Protein AF-A0A9X8EB54-F1 (afdb_monomer_lite)

Secondary structure (DSSP, 8-state):
---------EE--HHHHHHHHHHHHHHH---HHHHHHHHHHHHHHTTEE-TTS--------HHHHHHHHHGGGSS----------

Sequence (85 aa):
MASTTGAAKRHITQETFNECVRENMEEFDMIEEDAIADAVTQFESQGVDLSTIVKALDVVHPVLAALKVIEADESDDETCLHVQL

Structure (mmCIF, N/CA/C/O backbone):
data_AF-A0A9X8EB54-F1
#
_entry.id   AF-A0A9X8EB54-F1
#
loop_
_atom_site.group_PDB
_atom_site.id
_atom_site.type_symbol
_atom_site.label_atom_id
_atom_site.label_alt_id
_atom_site.label_comp_id
_atom_site.label_asym_id
_atom_site.label_entity_id
_atom_site.label_seq_id
_atom_site.pdbx_PDB_ins_code
_atom_site.Cartn_x
_atom_site.Cartn_y
_atom_site.Cartn_z
_atom_site.occupancy
_atom_site.B_iso_or_equiv
_atom_site.auth_seq_id
_atom_site.auth_comp_id
_atom_site.auth_asym_id
_atom_site.auth_atom_id
_atom_site.pdbx_PDB_model_num
ATOM 1 N N . MET A 1 1 ? -18.302 -10.857 34.824 1.00 42.81 1 MET A N 1
ATOM 2 C CA . MET A 1 1 ? -17.307 -11.096 33.759 1.00 42.81 1 MET A CA 1
ATOM 3 C C . MET A 1 1 ? -18.034 -11.085 32.417 1.00 42.81 1 MET A C 1
ATOM 5 O O . MET A 1 1 ? -18.372 -12.143 31.912 1.00 42.81 1 MET A O 1
ATOM 9 N N . ALA A 1 2 ? -18.372 -9.909 31.885 1.00 43.31 2 ALA A N 1
ATOM 10 C CA . ALA A 1 2 ? -18.911 -9.790 30.529 1.00 43.31 2 ALA A CA 1
ATOM 11 C C . ALA A 1 2 ? -17.758 -9.302 29.651 1.00 43.31 2 ALA A C 1
ATOM 13 O O . ALA A 1 2 ? -17.422 -8.122 29.665 1.00 43.31 2 ALA A O 1
ATOM 14 N N . SER A 1 3 ? -17.072 -10.252 29.022 1.00 50.41 3 SER A N 1
ATOM 15 C CA . SER A 1 3 ? -16.015 -9.985 28.051 1.00 50.41 3 SER A CA 1
ATOM 16 C C . SER A 1 3 ? -16.598 -10.062 26.643 1.00 50.41 3 SER A C 1
ATOM 18 O O . SER A 1 3 ? -17.600 -10.740 26.434 1.00 50.41 3 SER A O 1
ATOM 20 N N . THR A 1 4 ? -15.903 -9.398 25.721 1.00 44.81 4 THR A N 1
ATOM 21 C CA . THR A 1 4 ? -16.025 -9.439 24.256 1.00 44.81 4 THR A CA 1
ATOM 22 C C . THR A 1 4 ? -17.127 -8.592 23.616 1.00 44.81 4 THR A C 1
ATOM 24 O O . THR A 1 4 ? -18.029 -9.101 22.956 1.00 44.81 4 THR A O 1
ATOM 27 N N . THR A 1 5 ? -16.974 -7.267 23.698 1.00 52.66 5 THR A N 1
ATOM 28 C CA . THR A 1 5 ? -17.365 -6.391 22.581 1.00 52.66 5 THR A CA 1
ATOM 29 C C . THR A 1 5 ? -16.404 -6.680 21.425 1.00 52.66 5 THR A C 1
ATOM 31 O O . THR A 1 5 ? -15.194 -6.532 21.591 1.00 52.66 5 THR A O 1
ATOM 34 N N . GLY A 1 6 ? -16.915 -7.147 20.283 1.00 56.06 6 GLY A N 1
ATOM 35 C CA . GLY A 1 6 ? -16.105 -7.388 19.090 1.00 56.06 6 GLY A CA 1
ATOM 36 C C . GLY A 1 6 ? -15.420 -6.095 18.656 1.00 56.06 6 GLY A C 1
ATOM 37 O O . GLY A 1 6 ? -16.096 -5.125 18.322 1.00 56.06 6 GLY A O 1
ATOM 38 N N . ALA A 1 7 ? -14.089 -6.064 18.712 1.00 61.50 7 ALA A N 1
ATOM 39 C CA . ALA A 1 7 ? -13.313 -4.950 18.194 1.00 61.50 7 ALA A CA 1
ATOM 40 C C . ALA A 1 7 ? -13.637 -4.807 16.703 1.00 61.50 7 ALA A C 1
ATOM 42 O O . ALA A 1 7 ? -13.361 -5.715 15.917 1.00 61.50 7 ALA A O 1
ATOM 43 N N . ALA A 1 8 ? -14.275 -3.699 16.326 1.00 62.19 8 ALA A N 1
ATOM 44 C CA . ALA A 1 8 ? -14.474 -3.356 14.930 1.00 62.19 8 ALA A CA 1
ATOM 45 C C . ALA A 1 8 ? -13.087 -3.261 14.289 1.00 62.19 8 ALA A C 1
ATOM 47 O O . ALA A 1 8 ? -12.312 -2.358 14.611 1.00 62.19 8 ALA A O 1
ATOM 48 N N . LYS A 1 9 ? -12.740 -4.237 13.447 1.00 69.81 9 LYS A N 1
ATOM 49 C CA . LYS A 1 9 ? -11.479 -4.195 12.717 1.00 69.81 9 LYS A CA 1
ATOM 50 C C . LYS A 1 9 ? -11.482 -2.948 11.838 1.00 69.81 9 LYS A C 1
ATOM 52 O O . LYS A 1 9 ? -12.479 -2.663 11.166 1.00 69.81 9 LYS A O 1
ATOM 57 N N . ARG A 1 10 ? -10.396 -2.178 11.878 1.00 86.38 10 ARG A N 1
ATOM 58 C CA . ARG A 1 10 ? -10.258 -0.993 11.028 1.00 86.38 10 ARG A CA 1
ATOM 59 C C . ARG A 1 10 ? -10.031 -1.474 9.599 1.00 86.38 10 ARG A C 1
ATOM 61 O O . ARG A 1 10 ? -9.234 -2.374 9.399 1.00 86.38 10 ARG A O 1
ATOM 68 N N . HIS A 1 11 ? -10.751 -0.924 8.632 1.00 91.38 11 HIS A N 1
ATOM 69 C CA . HIS A 1 11 ? -10.571 -1.248 7.216 1.00 91.38 11 HIS A CA 1
ATOM 70 C C . HIS A 1 11 ? -10.038 -0.009 6.503 1.00 91.38 11 HIS A C 1
ATOM 72 O O . HIS A 1 11 ? -10.343 1.113 6.914 1.00 91.38 11 HIS A O 1
ATOM 78 N N . ILE A 1 12 ? -9.262 -0.220 5.448 1.00 93.69 12 ILE A N 1
ATOM 79 C CA . ILE A 1 12 ? -8.777 0.838 4.556 1.00 93.69 12 ILE A CA 1
ATOM 80 C C . ILE A 1 12 ? -9.331 0.621 3.149 1.00 93.69 12 ILE A C 1
ATOM 82 O O . ILE A 1 12 ? -9.879 -0.440 2.844 1.00 93.69 12 ILE A O 1
ATOM 86 N N . THR A 1 13 ? -9.223 1.637 2.298 1.00 94.69 13 THR A N 1
ATOM 87 C CA . THR A 1 13 ? -9.553 1.520 0.875 1.00 94.69 13 THR A CA 1
ATOM 88 C C . THR A 1 13 ? -8.334 1.044 0.088 1.00 94.69 13 THR A C 1
ATOM 90 O O . THR A 1 13 ? -7.193 1.180 0.536 1.00 94.69 13 THR A O 1
ATOM 93 N N . GLN A 1 14 ? -8.570 0.513 -1.115 1.00 94.62 14 GLN A N 1
ATOM 94 C CA . GLN A 1 14 ? -7.485 0.186 -2.043 1.00 94.62 14 GLN A CA 1
ATOM 95 C C . GLN A 1 14 ? -6.646 1.423 -2.391 1.00 94.62 14 GLN A C 1
ATOM 97 O O . GLN A 1 14 ? -5.439 1.308 -2.538 1.00 94.62 14 GLN A O 1
ATOM 102 N N . GLU A 1 15 ? -7.272 2.599 -2.495 1.00 95.12 15 GLU A N 1
ATOM 103 C CA . GLU A 1 15 ? -6.583 3.867 -2.760 1.00 95.12 15 GLU A CA 1
ATOM 104 C C . GLU A 1 15 ? -5.547 4.178 -1.677 1.00 95.12 15 GLU A C 1
ATOM 106 O O . GLU A 1 15 ? -4.384 4.373 -2.005 1.00 95.12 15 GLU A O 1
ATOM 111 N N . THR A 1 16 ? -5.933 4.100 -0.398 1.00 95.44 16 THR A N 1
ATOM 112 C CA . THR A 1 16 ? -5.012 4.318 0.729 1.00 95.44 16 THR A CA 1
ATOM 113 C C . THR A 1 16 ? -3.879 3.294 0.757 1.00 95.44 16 THR A C 1
ATOM 115 O O . THR A 1 16 ? -2.742 3.639 1.060 1.00 95.44 16 THR A O 1
ATOM 118 N N . PHE A 1 17 ? -4.171 2.028 0.443 1.00 96.00 17 PHE A N 1
ATOM 119 C CA . PHE A 1 17 ? -3.127 1.008 0.361 1.00 96.00 17 PHE A CA 1
ATOM 120 C C . PHE A 1 17 ? -2.145 1.298 -0.783 1.00 96.00 17 PHE A C 1
ATOM 122 O O . PHE A 1 17 ? -0.938 1.276 -0.574 1.00 96.00 17 PHE A O 1
ATOM 129 N N . ASN A 1 18 ? -2.657 1.615 -1.975 1.00 94.62 18 ASN A N 1
ATOM 130 C CA . ASN A 1 18 ? -1.843 1.896 -3.157 1.00 94.62 18 ASN A CA 1
ATOM 131 C C . ASN A 1 18 ? -0.997 3.162 -2.999 1.00 94.62 18 ASN A C 1
ATOM 133 O O . ASN A 1 18 ? 0.122 3.204 -3.497 1.00 94.62 18 ASN A O 1
ATOM 137 N N . GLU A 1 19 ? -1.530 4.191 -2.341 1.00 96.50 19 GLU A N 1
ATOM 138 C CA . GLU A 1 19 ? -0.797 5.418 -2.028 1.00 96.50 19 GLU A CA 1
ATOM 139 C C . GLU A 1 19 ? 0.369 5.123 -1.084 1.00 96.50 19 GLU A C 1
ATOM 141 O O . GLU A 1 19 ? 1.495 5.468 -1.411 1.00 96.50 19 GLU A O 1
ATOM 146 N N . CYS A 1 20 ? 0.136 4.364 -0.009 1.00 95.62 20 CYS A N 1
ATOM 147 C CA . CYS A 1 20 ? 1.198 3.947 0.908 1.00 95.62 20 CYS A CA 1
ATOM 148 C C . CYS A 1 20 ? 2.280 3.101 0.214 1.00 95.62 20 CYS A C 1
ATOM 150 O O . CYS A 1 20 ? 3.466 3.310 0.444 1.00 95.62 20 CYS A O 1
ATOM 152 N N . VAL A 1 21 ? 1.898 2.178 -0.679 1.00 95.19 21 VAL A N 1
ATOM 153 C CA . VAL A 1 21 ? 2.872 1.414 -1.481 1.00 95.19 21 VAL A CA 1
ATOM 154 C C . VAL A 1 21 ? 3.671 2.339 -2.403 1.00 95.19 21 VAL A C 1
ATOM 156 O O . VAL A 1 21 ? 4.887 2.200 -2.484 1.00 95.19 21 VAL A O 1
ATOM 159 N N . ARG A 1 22 ? 3.020 3.303 -3.067 1.00 95.00 22 ARG A N 1
ATOM 160 C CA . ARG A 1 22 ? 3.700 4.278 -3.933 1.00 95.00 22 ARG A CA 1
ATOM 161 C C . ARG A 1 22 ? 4.675 5.148 -3.143 1.00 95.00 22 ARG A C 1
ATOM 163 O O . ARG A 1 22 ? 5.811 5.296 -3.572 1.00 95.00 22 ARG A O 1
ATOM 170 N N . GLU A 1 23 ? 4.254 5.682 -2.001 1.00 96.81 23 GLU A N 1
ATOM 171 C CA . GLU A 1 23 ? 5.114 6.462 -1.104 1.00 96.81 23 GLU A CA 1
ATOM 172 C C . GLU A 1 23 ? 6.306 5.623 -0.637 1.00 96.81 23 GLU A C 1
ATOM 174 O O . GLU A 1 23 ? 7.439 6.084 -0.697 1.00 96.81 23 GLU A O 1
ATOM 179 N N . ASN A 1 24 ? 6.093 4.353 -0.283 1.00 95.62 24 ASN A N 1
ATOM 180 C CA . ASN A 1 24 ? 7.185 3.451 0.071 1.00 95.62 24 ASN A CA 1
ATOM 181 C C . ASN A 1 24 ? 8.197 3.270 -1.080 1.00 95.62 24 ASN A C 1
ATOM 183 O O . ASN A 1 24 ? 9.403 3.227 -0.842 1.00 95.62 24 ASN A O 1
ATOM 187 N N . MET A 1 25 ? 7.727 3.191 -2.329 1.00 94.88 25 MET A N 1
ATOM 188 C CA . MET A 1 25 ? 8.601 3.114 -3.505 1.00 94.88 25 MET A CA 1
ATOM 189 C C . MET A 1 25 ? 9.347 4.429 -3.767 1.00 94.88 25 MET A C 1
ATOM 191 O O . MET A 1 25 ? 10.542 4.399 -4.037 1.00 94.88 25 MET A O 1
ATOM 195 N N . GLU A 1 26 ? 8.663 5.574 -3.696 1.00 96.12 26 GLU A N 1
ATOM 196 C CA . GLU A 1 26 ? 9.223 6.889 -4.042 1.00 96.12 26 GLU A CA 1
ATOM 197 C C . GLU A 1 26 ? 10.111 7.478 -2.935 1.00 96.12 26 GLU A C 1
ATOM 199 O O . GLU A 1 26 ? 11.141 8.081 -3.226 1.00 96.12 26 GLU A O 1
ATOM 204 N N . GLU A 1 27 ? 9.734 7.315 -1.667 1.00 96.44 27 GLU A N 1
ATOM 205 C CA . GLU A 1 27 ? 10.448 7.901 -0.526 1.00 96.44 27 GLU A CA 1
ATOM 206 C C . GLU A 1 27 ? 11.614 7.034 -0.043 1.00 96.44 27 GLU A C 1
ATOM 208 O O . GLU A 1 27 ? 12.585 7.559 0.509 1.00 96.44 27 GLU A O 1
ATOM 213 N N . PHE A 1 28 ? 11.531 5.715 -0.242 1.00 94.06 28 PHE A N 1
ATOM 214 C CA . PHE A 1 28 ? 12.533 4.762 0.242 1.00 94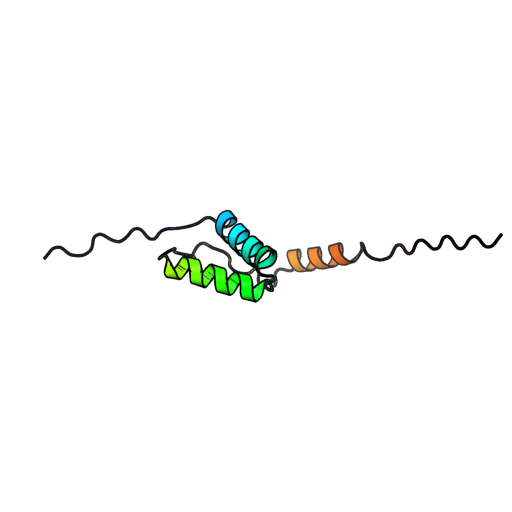.06 28 PHE A CA 1
ATOM 215 C C . PHE A 1 28 ? 13.226 3.973 -0.878 1.00 94.06 28 PHE A C 1
ATOM 217 O O . PHE A 1 28 ? 13.989 3.056 -0.567 1.00 94.06 28 PHE A O 1
ATOM 224 N N . ASP A 1 29 ? 12.986 4.318 -2.151 1.00 93.62 29 ASP A N 1
ATOM 225 C CA . ASP A 1 29 ? 13.543 3.635 -3.335 1.00 93.62 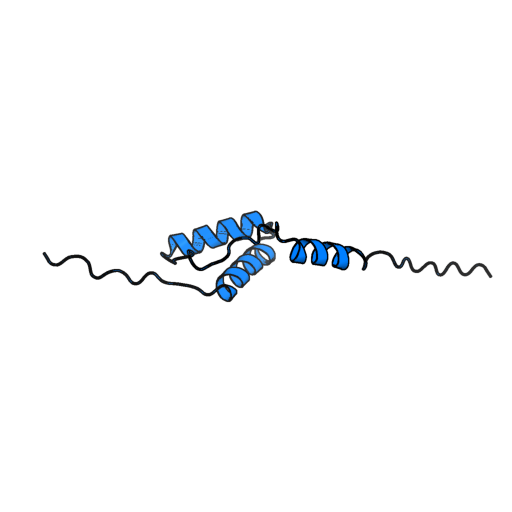29 ASP A CA 1
ATOM 226 C C . ASP A 1 29 ? 13.319 2.105 -3.297 1.00 93.62 29 ASP A C 1
ATOM 228 O O . ASP A 1 29 ? 14.157 1.308 -3.731 1.00 93.62 29 ASP A O 1
ATOM 232 N N . MET A 1 30 ? 12.190 1.670 -2.727 1.00 93.06 30 MET A N 1
ATOM 233 C CA . MET A 1 30 ? 11.858 0.252 -2.603 1.00 93.06 30 MET A CA 1
ATOM 234 C C . MET A 1 30 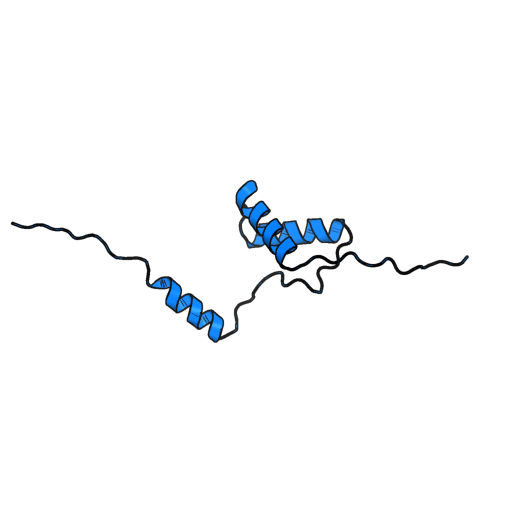? 11.324 -0.305 -3.921 1.00 93.06 30 MET A C 1
ATOM 236 O O . MET A 1 30 ? 10.570 0.350 -4.643 1.00 93.06 30 MET A O 1
ATOM 240 N N . ILE A 1 31 ? 11.661 -1.562 -4.211 1.00 92.69 31 ILE A N 1
ATOM 241 C CA . ILE A 1 31 ? 10.996 -2.295 -5.289 1.00 92.69 31 ILE A CA 1
ATOM 242 C C . ILE A 1 31 ? 9.535 -2.558 -4.908 1.00 92.69 31 ILE A C 1
ATOM 244 O O . ILE A 1 31 ? 9.208 -2.679 -3.729 1.00 92.69 31 ILE A O 1
ATOM 248 N N . GLU A 1 32 ? 8.662 -2.682 -5.907 1.00 89.75 32 GLU A N 1
ATOM 249 C CA . GLU A 1 32 ? 7.216 -2.867 -5.715 1.00 89.75 32 GLU A CA 1
ATOM 250 C C . GLU A 1 32 ? 6.890 -4.006 -4.731 1.00 89.75 32 GLU A C 1
ATOM 252 O O . GLU A 1 32 ? 6.087 -3.830 -3.818 1.00 89.75 32 GLU A O 1
ATOM 257 N N . GLU A 1 33 ? 7.561 -5.153 -4.864 1.00 92.06 33 GLU A N 1
ATOM 258 C CA . GLU A 1 33 ? 7.352 -6.325 -4.004 1.00 92.06 33 GLU A CA 1
ATOM 259 C C . GLU A 1 33 ? 7.664 -6.034 -2.524 1.00 92.06 33 GLU A C 1
ATOM 261 O O . GLU A 1 33 ? 6.878 -6.385 -1.637 1.00 92.06 33 GLU A O 1
ATOM 266 N N . ASP A 1 34 ? 8.779 -5.347 -2.265 1.00 93.62 34 ASP A N 1
ATOM 267 C CA . ASP A 1 34 ? 9.219 -4.969 -0.920 1.00 93.62 34 ASP A CA 1
ATOM 268 C C . ASP A 1 34 ? 8.315 -3.875 -0.336 1.00 93.62 34 ASP A C 1
ATOM 270 O O . ASP A 1 34 ? 7.906 -3.960 0.824 1.00 93.62 34 ASP A O 1
ATOM 274 N N . ALA A 1 35 ? 7.925 -2.891 -1.150 1.00 95.94 35 ALA A N 1
ATOM 275 C CA . ALA A 1 35 ? 7.015 -1.821 -0.753 1.00 95.94 35 ALA A CA 1
ATOM 276 C C . ALA A 1 35 ? 5.629 -2.359 -0.354 1.00 95.94 35 ALA A C 1
ATOM 278 O O . ALA A 1 35 ? 5.058 -1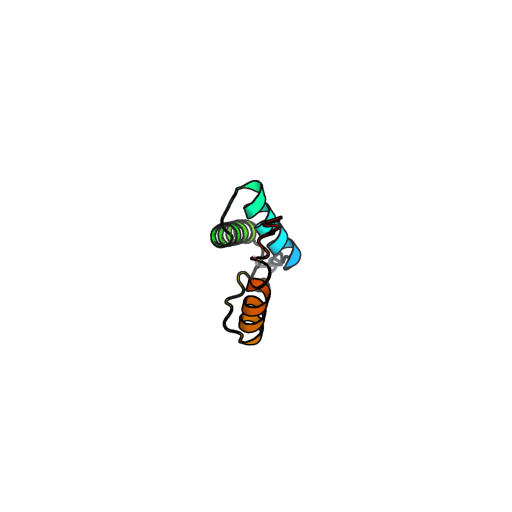.922 0.650 1.00 95.94 35 ALA A O 1
ATOM 279 N N . ILE A 1 36 ? 5.105 -3.344 -1.097 1.00 94.94 36 ILE A N 1
ATOM 280 C CA . ILE A 1 36 ? 3.862 -4.057 -0.768 1.00 94.94 36 ILE A CA 1
ATOM 281 C C . ILE A 1 36 ? 4.011 -4.812 0.555 1.00 94.94 36 ILE A C 1
ATOM 283 O O . ILE A 1 36 ? 3.129 -4.724 1.414 1.00 94.94 36 ILE A O 1
ATOM 287 N N . ALA A 1 37 ? 5.102 -5.562 0.732 1.00 95.12 37 ALA A N 1
ATOM 288 C CA . ALA A 1 37 ? 5.341 -6.334 1.949 1.00 95.12 37 ALA A CA 1
ATOM 289 C C . ALA A 1 37 ? 5.440 -5.434 3.193 1.00 95.12 37 ALA A C 1
ATOM 291 O O . ALA A 1 37 ? 4.869 -5.756 4.246 1.00 95.12 37 ALA A O 1
ATOM 292 N N . ASP A 1 38 ? 6.105 -4.286 3.065 1.00 95.88 38 ASP A N 1
ATOM 293 C CA . ASP A 1 38 ? 6.218 -3.302 4.138 1.00 95.88 38 ASP A CA 1
ATOM 294 C C . ASP A 1 38 ? 4.858 -2.669 4.472 1.00 95.88 38 ASP A C 1
ATOM 296 O O . ASP A 1 38 ? 4.429 -2.706 5.629 1.00 95.88 38 ASP A O 1
ATOM 300 N N . ALA A 1 39 ? 4.104 -2.212 3.464 1.00 95.12 39 ALA A N 1
ATOM 301 C CA . ALA A 1 39 ? 2.769 -1.640 3.656 1.00 95.12 39 ALA A CA 1
ATOM 302 C C . ALA A 1 39 ? 1.814 -2.629 4.349 1.00 95.12 39 ALA A C 1
ATOM 304 O O . ALA A 1 39 ? 1.097 -2.272 5.289 1.00 95.12 39 ALA A O 1
ATOM 305 N N . VAL A 1 40 ? 1.832 -3.906 3.945 1.00 95.06 40 VAL A N 1
ATOM 306 C CA . VAL A 1 40 ? 1.063 -4.973 4.606 1.00 95.06 40 VAL A CA 1
ATOM 307 C C . VAL A 1 40 ? 1.431 -5.071 6.086 1.00 95.06 40 VAL A C 1
ATOM 309 O O . VAL A 1 40 ? 0.542 -5.075 6.941 1.00 95.06 40 VAL A O 1
ATOM 312 N N . THR A 1 41 ? 2.727 -5.089 6.395 1.00 95.44 41 THR A N 1
ATOM 313 C CA . THR A 1 41 ? 3.229 -5.187 7.771 1.00 95.44 41 THR A CA 1
ATOM 314 C C . THR A 1 41 ? 2.809 -3.980 8.612 1.00 95.44 41 THR A C 1
ATOM 316 O O . THR A 1 41 ? 2.353 -4.148 9.751 1.00 95.44 41 THR A O 1
ATOM 319 N N . GLN A 1 42 ? 2.900 -2.766 8.062 1.00 94.81 42 GLN A N 1
ATOM 320 C CA . GLN A 1 42 ? 2.494 -1.538 8.748 1.00 94.81 42 GLN A CA 1
ATOM 321 C C . GLN A 1 42 ? 1.001 -1.531 9.094 1.00 94.81 42 GLN A C 1
ATOM 323 O O . GLN A 1 42 ? 0.626 -1.185 10.220 1.00 94.81 42 GLN A O 1
ATOM 328 N N . PHE A 1 43 ? 0.135 -1.914 8.157 1.00 94.62 43 PHE A N 1
ATOM 329 C CA . PHE A 1 43 ? -1.311 -1.916 8.377 1.00 94.62 43 PHE A CA 1
ATOM 330 C C . PHE A 1 43 ? -1.753 -3.044 9.321 1.00 94.62 43 PHE A C 1
ATOM 332 O O . PHE A 1 43 ? -2.541 -2.801 10.243 1.00 94.62 43 PHE A O 1
ATOM 339 N N . GLU A 1 44 ? -1.206 -4.252 9.176 1.00 93.06 44 GLU A N 1
ATOM 340 C CA . GLU A 1 44 ? -1.515 -5.377 10.070 1.00 93.06 44 GLU A CA 1
ATOM 341 C C . GLU A 1 44 ? -1.072 -5.088 11.515 1.00 93.06 44 GLU A C 1
ATOM 343 O O . GLU A 1 44 ? -1.828 -5.350 12.456 1.00 93.06 44 GLU A O 1
ATOM 348 N N . SER A 1 45 ? 0.082 -4.434 11.703 1.00 92.88 45 SER A N 1
ATOM 349 C CA . SER A 1 45 ? 0.574 -4.000 13.023 1.00 92.88 45 SER A CA 1
ATOM 350 C C . SER A 1 45 ? -0.341 -2.973 13.701 1.00 92.88 45 SER A C 1
ATOM 352 O O . SER A 1 45 ? -0.411 -2.899 14.928 1.00 92.88 45 SER A O 1
ATOM 354 N N . GLN A 1 46 ? -1.088 -2.197 12.913 1.00 90.56 46 GLN A N 1
ATOM 355 C CA . GLN A 1 46 ? -2.084 -1.241 13.399 1.00 90.56 46 GLN A CA 1
ATOM 356 C C . GLN A 1 46 ? -3.465 -1.877 13.643 1.00 90.56 46 GLN A C 1
ATOM 358 O O . GLN A 1 46 ? -4.396 -1.188 14.084 1.00 90.56 46 GLN A O 1
ATOM 363 N N . GLY A 1 47 ? -3.626 -3.175 13.371 1.00 90.44 47 GLY A N 1
ATOM 364 C CA . GLY A 1 47 ? -4.902 -3.881 13.469 1.00 90.44 47 GLY A CA 1
ATOM 365 C C . GLY A 1 47 ? -5.872 -3.535 12.337 1.00 90.44 47 GLY A C 1
ATOM 366 O O . GLY A 1 47 ? -7.091 -3.562 12.548 1.00 90.44 47 GLY A O 1
ATOM 367 N N . VAL A 1 48 ? -5.345 -3.160 11.168 1.00 92.50 48 VAL A N 1
ATOM 368 C CA . VAL A 1 48 ? -6.137 -2.973 9.950 1.00 92.50 48 VAL A CA 1
ATOM 369 C C . VAL A 1 48 ? -6.384 -4.327 9.287 1.00 92.50 48 VAL A C 1
ATOM 371 O O . VAL A 1 48 ? -5.475 -5.142 9.148 1.00 92.50 48 VAL A O 1
ATOM 374 N N . ASP A 1 49 ? -7.627 -4.574 8.884 1.00 91.81 49 ASP A N 1
ATOM 375 C CA . ASP A 1 49 ? -8.009 -5.744 8.103 1.00 91.81 49 ASP A CA 1
ATOM 376 C C . ASP A 1 49 ? -7.781 -5.475 6.612 1.00 91.81 49 ASP A C 1
ATOM 378 O O . ASP A 1 49 ? -8.417 -4.602 6.018 1.00 91.81 49 ASP A O 1
ATOM 382 N N . LEU A 1 50 ? -6.861 -6.236 6.019 1.00 91.88 50 LEU A N 1
ATOM 383 C CA . LEU A 1 50 ? -6.492 -6.157 4.604 1.00 91.88 50 LEU A CA 1
ATOM 384 C C . LEU A 1 50 ? -7.173 -7.238 3.752 1.00 91.88 50 LEU A C 1
ATOM 386 O O . LEU A 1 50 ? -6.821 -7.409 2.590 1.00 91.88 50 LEU A O 1
ATOM 390 N N . SER A 1 51 ? -8.132 -7.994 4.297 1.00 90.25 51 SER A N 1
ATOM 391 C CA . SER A 1 51 ? -8.819 -9.061 3.548 1.00 90.25 51 SER A CA 1
ATOM 392 C C . SER A 1 51 ? -9.631 -8.555 2.348 1.00 90.25 51 SER A C 1
ATOM 394 O O . SER A 1 51 ? -9.913 -9.325 1.433 1.00 90.25 51 SER A O 1
ATOM 396 N N . THR A 1 52 ? -9.975 -7.265 2.323 1.00 90.00 52 THR A N 1
ATOM 397 C CA . THR A 1 52 ? -10.643 -6.593 1.197 1.00 90.00 52 THR A CA 1
ATOM 398 C C . THR A 1 52 ? -9.675 -5.890 0.241 1.00 90.00 52 THR A C 1
ATOM 400 O O . THR A 1 52 ? -10.128 -5.258 -0.709 1.00 90.00 52 THR A O 1
ATOM 403 N N . ILE A 1 53 ? -8.366 -5.951 0.504 1.00 93.94 53 ILE A N 1
ATOM 404 C CA . ILE A 1 53 ? -7.328 -5.255 -0.259 1.00 93.94 53 ILE A CA 1
ATOM 405 C C . ILE A 1 53 ? -6.642 -6.234 -1.208 1.00 93.94 53 ILE A C 1
ATOM 407 O O . ILE A 1 53 ? -6.166 -7.296 -0.804 1.00 93.94 53 ILE A O 1
ATOM 411 N N . VAL A 1 54 ? -6.566 -5.855 -2.480 1.00 90.44 54 VAL A N 1
ATOM 412 C CA . VAL A 1 54 ? -5.787 -6.560 -3.495 1.00 90.44 54 VAL A CA 1
ATOM 413 C C . VAL A 1 54 ? -4.332 -6.126 -3.340 1.00 90.44 54 VAL A C 1
ATOM 415 O O . VAL A 1 54 ? -3.997 -4.967 -3.573 1.00 90.44 54 VAL A O 1
ATOM 418 N N . LYS A 1 55 ? -3.482 -7.055 -2.896 1.00 87.69 55 LYS A N 1
ATOM 419 C CA . LYS A 1 55 ? -2.067 -6.793 -2.575 1.00 87.69 55 LYS A CA 1
ATOM 420 C C . LYS A 1 55 ? -1.147 -6.918 -3.792 1.00 87.69 55 LYS A C 1
ATOM 422 O O . LYS A 1 55 ? -0.119 -6.268 -3.833 1.00 87.69 55 LYS A O 1
ATOM 427 N N . ALA A 1 56 ? -1.525 -7.735 -4.771 1.00 76.56 56 ALA A N 1
ATOM 428 C CA . ALA A 1 56 ? -0.830 -7.883 -6.041 1.00 76.56 56 ALA A CA 1
ATOM 429 C C . ALA A 1 56 ? -1.836 -8.317 -7.111 1.00 76.56 56 ALA A C 1
ATOM 431 O O . ALA A 1 56 ? -2.748 -9.106 -6.837 1.00 76.56 56 ALA A O 1
ATOM 432 N N . LEU A 1 57 ? -1.668 -7.817 -8.332 1.00 64.94 57 LEU A N 1
ATOM 433 C CA . LEU A 1 57 ? -2.342 -8.369 -9.499 1.00 64.94 57 LEU A CA 1
ATOM 434 C C . LEU A 1 57 ? -1.455 -9.489 -10.038 1.00 64.94 57 LEU A C 1
ATOM 436 O O . LEU A 1 57 ? -0.569 -9.247 -10.846 1.00 64.94 57 LEU A O 1
ATOM 440 N N . ASP A 1 58 ? -1.671 -10.717 -9.571 1.00 58.69 58 ASP A N 1
ATOM 441 C CA . ASP A 1 58 ? -1.033 -11.892 -10.165 1.00 58.69 58 ASP A CA 1
ATOM 442 C C . ASP A 1 58 ? -1.672 -12.117 -11.546 1.00 58.69 58 ASP A C 1
ATOM 444 O O . ASP A 1 58 ? -2.804 -12.598 -11.688 1.00 58.69 58 ASP A O 1
ATOM 448 N N . VAL A 1 59 ? -1.021 -11.582 -12.580 1.00 53.97 59 VAL A N 1
ATOM 449 C CA . VAL A 1 59 ? -1.620 -11.421 -13.905 1.00 53.97 59 VAL A CA 1
ATOM 450 C C . VAL A 1 59 ? -1.613 -12.751 -14.657 1.00 53.97 59 VAL A C 1
ATOM 452 O O . VAL A 1 59 ? -0.718 -13.029 -15.447 1.00 53.97 59 VAL A O 1
ATOM 455 N N . 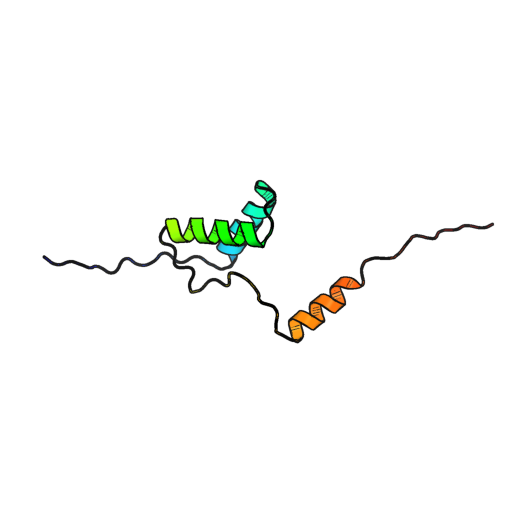VAL A 1 60 ? -2.661 -13.556 -14.479 1.00 57.16 60 VAL A N 1
ATOM 456 C CA . VAL A 1 60 ? -2.936 -14.716 -15.356 1.00 57.16 60 VAL A CA 1
ATOM 457 C C . VAL A 1 60 ? -4.094 -14.446 -16.325 1.00 57.16 60 VAL A C 1
ATOM 459 O O . VAL A 1 60 ? -4.448 -15.295 -17.142 1.00 57.16 60 VAL A O 1
ATOM 462 N N . HIS A 1 61 ? -4.720 -13.264 -16.260 1.00 65.44 61 HIS A N 1
ATOM 463 C CA . HIS A 1 61 ? -5.881 -12.980 -17.096 1.00 65.44 61 HIS A CA 1
ATOM 464 C C . HIS A 1 61 ? -5.455 -12.566 -18.519 1.00 65.44 61 HIS A C 1
ATOM 466 O O . HIS A 1 61 ? -4.730 -11.578 -18.673 1.00 65.44 61 HIS A O 1
ATOM 472 N N . PRO A 1 62 ? -5.946 -13.242 -19.577 1.00 75.88 62 PRO A N 1
ATOM 473 C CA . PRO A 1 62 ? -5.510 -13.013 -20.958 1.00 75.88 62 PRO A CA 1
ATOM 474 C C . PRO A 1 62 ? -5.730 -11.573 -21.447 1.00 75.88 62 PRO A C 1
ATOM 476 O O . PRO A 1 62 ? -4.985 -11.096 -22.296 1.00 75.88 62 PRO A O 1
ATOM 479 N N . VAL A 1 63 ? -6.708 -10.853 -20.884 1.00 78.00 63 VAL A N 1
ATOM 480 C CA . VAL A 1 63 ? -6.949 -9.434 -21.215 1.00 78.00 63 VAL A CA 1
ATOM 481 C C . VAL A 1 63 ? -5.849 -8.516 -20.671 1.00 78.00 63 VAL A C 1
ATOM 483 O O . VAL A 1 63 ? -5.439 -7.598 -21.370 1.00 78.00 63 VAL A O 1
ATOM 486 N N . LEU A 1 64 ? -5.331 -8.767 -19.463 1.00 71.12 64 LEU A N 1
ATOM 487 C CA . LEU A 1 64 ? -4.222 -7.971 -18.923 1.00 71.12 64 LEU A CA 1
ATOM 488 C C . LEU A 1 64 ? -2.898 -8.325 -19.621 1.00 71.12 64 LEU A C 1
ATOM 490 O O . LEU A 1 64 ? -2.086 -7.441 -19.873 1.00 71.12 64 LEU A O 1
ATOM 494 N N . ALA A 1 65 ? -2.704 -9.596 -19.993 1.00 69.69 65 ALA A N 1
ATOM 495 C CA . ALA A 1 65 ? -1.555 -10.012 -20.798 1.00 69.69 65 ALA A CA 1
ATOM 496 C C . ALA A 1 65 ? -1.533 -9.307 -22.166 1.00 69.69 65 ALA A C 1
ATOM 498 O O . ALA A 1 65 ? -0.483 -8.846 -22.602 1.00 69.69 65 ALA A O 1
ATOM 499 N N . ALA A 1 66 ? -2.694 -9.169 -22.815 1.00 76.00 66 ALA A N 1
ATOM 500 C CA . ALA A 1 66 ? -2.813 -8.435 -24.071 1.00 76.00 66 ALA A CA 1
ATOM 501 C C . ALA A 1 66 ? -2.528 -6.928 -23.917 1.00 76.00 66 ALA A C 1
ATOM 503 O O . ALA A 1 66 ? -1.943 -6.344 -24.821 1.00 76.00 66 ALA A O 1
ATOM 504 N N . LEU A 1 67 ? -2.885 -6.304 -22.785 1.00 74.25 67 LEU A N 1
ATOM 505 C CA . LEU A 1 67 ? -2.582 -4.888 -22.524 1.00 74.25 67 LEU A CA 1
ATOM 506 C C . LEU A 1 67 ? -1.066 -4.634 -22.441 1.00 74.25 67 LEU A C 1
ATOM 508 O O . LEU A 1 67 ? -0.567 -3.714 -23.079 1.00 74.25 67 LEU A O 1
ATOM 512 N N . LYS A 1 68 ? -0.326 -5.510 -21.750 1.00 67.56 68 LYS A N 1
ATOM 513 C CA . LYS A 1 68 ? 1.138 -5.406 -21.606 1.00 67.56 68 LYS A CA 1
ATOM 514 C C . LYS A 1 68 ? 1.893 -5.548 -22.935 1.00 67.56 68 LYS A C 1
ATOM 516 O O . LYS A 1 68 ? 2.981 -5.007 -23.084 1.00 67.56 68 LYS A O 1
ATOM 521 N N . VAL A 1 69 ? 1.315 -6.266 -23.905 1.00 73.38 69 VAL A N 1
ATOM 522 C CA . VAL A 1 69 ? 1.854 -6.381 -25.274 1.00 73.38 69 VAL A CA 1
ATOM 523 C C . VAL A 1 69 ? 1.720 -5.065 -26.045 1.00 73.38 69 VAL A C 1
ATOM 525 O O . VAL A 1 69 ? 2.543 -4.793 -26.909 1.00 73.38 69 VAL A O 1
ATOM 528 N N . ILE A 1 70 ? 0.714 -4.246 -25.735 1.00 71.19 70 ILE A N 1
ATOM 529 C CA . ILE A 1 70 ? 0.464 -2.979 -26.435 1.00 71.19 70 ILE A CA 1
ATOM 530 C C . ILE A 1 70 ? 1.364 -1.857 -25.890 1.00 71.19 70 ILE A C 1
ATOM 532 O O . ILE A 1 70 ? 1.800 -1.009 -26.657 1.00 71.19 70 ILE A O 1
ATOM 536 N N . GLU A 1 71 ? 1.697 -1.862 -24.595 1.00 62.56 71 GLU A N 1
ATOM 537 C CA . GLU A 1 71 ? 2.569 -0.842 -23.976 1.00 62.56 71 GLU A CA 1
ATOM 538 C C . GLU A 1 71 ? 4.053 -0.957 -24.380 1.00 62.56 71 GLU A C 1
ATOM 540 O O . GLU A 1 71 ? 4.828 -0.035 -24.142 1.00 62.56 71 GLU A O 1
ATOM 545 N N . ALA A 1 72 ? 4.462 -2.063 -25.007 1.00 59.00 72 ALA A N 1
ATOM 546 C CA . ALA A 1 72 ? 5.848 -2.300 -25.409 1.00 59.00 72 ALA A CA 1
ATOM 547 C C . ALA A 1 72 ? 6.237 -1.687 -26.776 1.00 59.00 72 ALA A C 1
ATOM 549 O O . ALA A 1 72 ? 7.380 -1.860 -27.189 1.00 59.00 72 ALA A O 1
ATOM 550 N N . ASP A 1 73 ? 5.326 -0.987 -27.468 1.00 50.44 73 ASP A N 1
ATOM 551 C CA . ASP A 1 73 ? 5.558 -0.444 -28.824 1.00 50.44 73 ASP A CA 1
ATOM 552 C C . ASP A 1 73 ? 5.983 1.050 -28.846 1.00 50.44 73 ASP A C 1
ATOM 554 O O . ASP A 1 73 ? 6.347 1.568 -29.894 1.00 50.44 73 ASP A O 1
ATOM 558 N N . GLU A 1 74 ? 6.014 1.762 -27.708 1.00 54.81 74 GLU A N 1
ATOM 559 C CA . GLU A 1 74 ? 6.391 3.199 -27.627 1.00 54.81 74 GLU A CA 1
ATOM 560 C C . GLU A 1 74 ? 7.886 3.408 -27.275 1.00 54.81 74 GLU A C 1
ATOM 562 O O . GLU A 1 74 ? 8.258 4.258 -26.465 1.00 54.81 74 GLU A O 1
ATOM 567 N N . SER A 1 75 ? 8.769 2.597 -27.853 1.00 53.31 75 SER A N 1
ATOM 568 C CA . SER A 1 75 ? 10.223 2.687 -27.677 1.00 53.31 75 SER A CA 1
ATOM 569 C C . SER A 1 75 ? 10.896 2.243 -28.968 1.00 53.31 75 SER A C 1
ATOM 571 O O . SER A 1 75 ? 11.224 1.071 -29.076 1.00 53.31 75 SER A O 1
ATOM 573 N N . ASP A 1 76 ? 11.037 3.145 -29.943 1.00 51.78 76 ASP A N 1
ATOM 574 C CA . ASP A 1 76 ? 12.167 3.238 -30.893 1.00 51.78 76 ASP A CA 1
ATOM 575 C C . ASP A 1 76 ? 11.788 4.119 -32.105 1.00 51.78 76 ASP A C 1
ATOM 577 O O . ASP A 1 76 ? 11.699 3.647 -33.235 1.00 51.78 76 ASP A O 1
ATOM 581 N N . ASP A 1 77 ? 11.618 5.430 -31.908 1.00 48.78 77 ASP A N 1
ATOM 582 C CA . ASP A 1 77 ? 11.849 6.392 -32.999 1.00 48.78 77 ASP A CA 1
ATOM 583 C C . ASP A 1 77 ? 13.172 7.115 -32.721 1.00 48.78 77 ASP A C 1
ATOM 585 O O . ASP A 1 77 ? 13.244 8.251 -32.246 1.00 48.78 77 ASP A O 1
ATOM 589 N N . GLU A 1 78 ? 14.254 6.384 -33.000 1.00 52.59 78 GLU A N 1
ATOM 590 C CA . GLU A 1 78 ? 15.543 6.943 -33.399 1.00 52.59 78 GLU A CA 1
ATOM 591 C C . GLU A 1 78 ? 15.279 8.084 -34.390 1.00 52.59 78 GLU A C 1
ATOM 593 O O . GLU A 1 78 ? 14.852 7.865 -35.527 1.00 52.59 78 GLU A O 1
ATOM 598 N N . THR A 1 79 ? 15.556 9.324 -33.991 1.00 55.59 79 THR A N 1
ATOM 599 C CA . THR A 1 79 ? 15.629 10.443 -34.928 1.00 55.59 79 THR A CA 1
ATOM 600 C C . THR A 1 79 ? 16.850 10.256 -35.829 1.00 55.59 79 THR A C 1
ATOM 602 O O . THR A 1 79 ? 17.866 10.933 -35.674 1.00 55.59 79 THR A O 1
ATOM 605 N N . CYS A 1 80 ? 16.757 9.354 -36.806 1.00 55.38 80 CYS A N 1
ATOM 606 C CA . CYS A 1 80 ? 17.688 9.252 -37.917 1.00 55.38 80 CYS A CA 1
ATOM 607 C C . CYS A 1 80 ? 17.398 10.391 -38.906 1.00 55.38 80 CYS A C 1
ATOM 609 O O . CYS A 1 80 ? 16.915 10.200 -40.019 1.00 55.38 80 CYS A O 1
ATOM 611 N N . LEU A 1 81 ? 17.715 11.621 -38.501 1.00 54.69 81 LEU A N 1
ATOM 612 C CA . LEU A 1 81 ? 17.988 12.709 -39.437 1.00 54.69 81 LEU A CA 1
ATOM 613 C C . LEU A 1 81 ? 19.447 12.588 -39.884 1.00 54.69 81 LEU A C 1
ATOM 615 O O . LEU A 1 81 ? 20.293 13.434 -39.602 1.00 54.69 81 LEU A O 1
ATOM 619 N N . HIS A 1 82 ? 19.742 11.508 -40.610 1.00 55.34 82 HIS A N 1
ATOM 620 C CA . HIS A 1 82 ? 20.924 1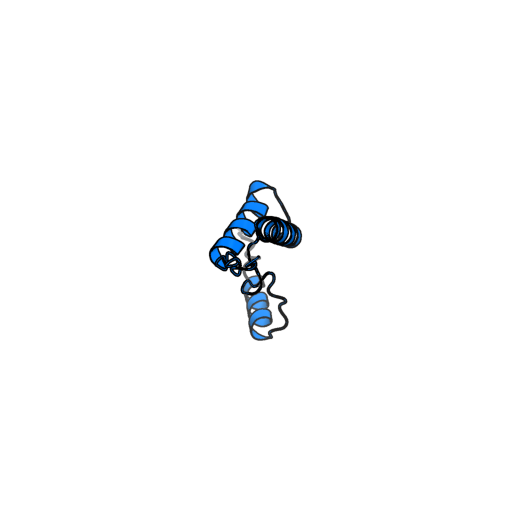1.440 -41.453 1.00 55.34 82 HIS A CA 1
ATOM 621 C C . HIS A 1 82 ? 20.663 12.306 -42.691 1.00 55.34 82 HIS A C 1
ATOM 623 O O . HIS A 1 82 ? 20.215 11.830 -43.734 1.00 55.34 82 HIS A O 1
ATOM 629 N N . VAL A 1 83 ? 20.893 13.615 -42.569 1.00 50.91 83 VAL A N 1
ATOM 630 C CA . VAL A 1 83 ? 20.979 14.496 -43.737 1.00 50.91 83 VAL A CA 1
ATOM 631 C C . VAL A 1 83 ? 22.304 14.191 -44.428 1.00 50.91 83 VAL A C 1
ATOM 633 O O . VAL A 1 83 ? 23.335 14.784 -44.125 1.00 50.91 83 VAL A O 1
ATOM 636 N N . GLN A 1 84 ? 22.277 13.231 -45.348 1.00 52.75 84 GLN A N 1
ATOM 637 C CA . GLN A 1 84 ? 23.290 13.108 -46.386 1.00 52.75 84 GLN A CA 1
ATOM 638 C C . GLN A 1 84 ? 22.842 13.968 -47.575 1.00 52.75 84 GLN A C 1
ATOM 640 O O . GLN A 1 84 ? 22.224 13.468 -48.514 1.00 52.75 84 GLN A O 1
ATOM 645 N N . LEU A 1 85 ? 23.136 15.267 -47.508 1.00 49.59 85 LEU A N 1
ATOM 646 C CA . LEU A 1 85 ? 23.247 16.143 -48.677 1.00 49.59 85 LEU A CA 1
ATOM 647 C C . LEU A 1 85 ? 24.514 16.984 -48.545 1.00 49.59 85 LEU A C 1
ATOM 649 O O . LEU A 1 85 ? 24.622 17.722 -47.543 1.00 49.59 85 LEU A O 1
#

Foldseek 3Di:
DDDDPDDPQAEDDLVVLVVQLVCCCPVVVDDSVVSLVVSVVVCVVVRHDCPVYDSDCPPPDVVVVVVVVVVVPPDDPDPPPPPPD

Radius of gyration: 21.77 Å; chains: 1; bounding box: 42×31×82 Å

pLDDT: mean 78.0, std 18.29, range [42.81, 96.81]

Organism: Aphanomyces astaci (NCBI:txid112090)